Protein AF-A0A9E3EYK2-F1 (afdb_monomer)

Sequence (111 aa):
MSDERKRVLLLMSPATYRAGAFLQAAQRLNLEVVVGIDLPETLADYWHVPLGVDFADSATSVRTIVEYAQQHPLTAILSVDDAASELAALASVALGIASNSPQAAEAARDK

pLDDT: mean 74.52, std 15.68, range [28.77, 89.94]

Secondary structure (DSSP, 8-state):
----PPEEEEEE-TT-SSHHHHHHHHHHTT-EEEEEEE--HHHHHHHT-SEEE-SS-HHHHHHHHHHHHHHS--SEEEESSGGGHHHHHHHHHHHT--PPPHHHHHHTT--

Mean predicted aligned error: 8.25 Å

Structure (mmCIF, N/CA/C/O backbone):
data_AF-A0A9E3EYK2-F1
#
_entry.id   AF-A0A9E3EYK2-F1
#
loop_
_atom_site.group_PDB
_atom_site.id
_atom_site.type_symbol
_atom_site.label_atom_id
_atom_site.label_alt_id
_atom_site.label_comp_id
_atom_site.label_asym_id
_atom_site.label_entity_id
_atom_site.label_seq_id
_atom_site.pdbx_PDB_ins_code
_atom_site.Cartn_x
_atom_site.Cartn_y
_atom_site.Cartn_z
_atom_site.occupancy
_atom_site.B_iso_or_equiv
_atom_site.auth_seq_id
_atom_site.auth_comp_id
_atom_site.auth_asym_id
_atom_site.auth_atom_id
_atom_site.pdbx_PDB_model_num
ATOM 1 N N . MET A 1 1 ? -25.875 4.235 12.435 1.00 39.56 1 MET A N 1
ATOM 2 C CA . MET A 1 1 ? -24.552 4.816 12.137 1.00 39.56 1 MET A CA 1
ATOM 3 C C . MET A 1 1 ? -23.735 3.672 11.592 1.00 39.56 1 MET A C 1
ATOM 5 O O . MET A 1 1 ? -23.484 2.745 12.348 1.00 39.56 1 MET A O 1
ATOM 9 N N . SER A 1 2 ? -23.509 3.632 10.281 1.00 46.28 2 SER A N 1
ATOM 10 C CA . SER A 1 2 ? -22.788 2.523 9.657 1.00 46.28 2 SER A CA 1
ATOM 11 C C . SER A 1 2 ? -21.392 2.465 10.269 1.00 46.28 2 SER A C 1
ATOM 13 O O . SER A 1 2 ? -20.658 3.446 10.201 1.00 46.28 2 SER A O 1
ATOM 15 N N . ASP A 1 3 ? -21.077 1.355 10.930 1.00 52.78 3 ASP A N 1
ATOM 16 C CA . ASP A 1 3 ? -19.733 1.037 11.407 1.00 52.78 3 ASP A CA 1
ATOM 17 C C . ASP A 1 3 ? -18.889 0.708 10.170 1.00 52.78 3 ASP A C 1
ATOM 19 O O . ASP A 1 3 ? -18.707 -0.449 9.790 1.00 52.78 3 ASP A O 1
ATOM 23 N N . GLU A 1 4 ? -18.527 1.747 9.417 1.00 66.06 4 GLU A N 1
ATOM 24 C CA . GLU A 1 4 ? -17.722 1.605 8.214 1.00 66.06 4 GLU A CA 1
ATOM 25 C C . GLU A 1 4 ? -16.309 1.248 8.671 1.00 66.06 4 GLU A C 1
ATOM 27 O O . GLU A 1 4 ? -15.547 2.096 9.144 1.00 66.06 4 GLU A O 1
ATOM 32 N N . ARG A 1 5 ? -15.998 -0.054 8.629 1.00 73.62 5 ARG A N 1
ATOM 33 C CA . ARG A 1 5 ? -14.683 -0.569 9.008 1.00 73.62 5 ARG A CA 1
ATOM 34 C C . ARG A 1 5 ? -13.620 0.188 8.226 1.00 73.62 5 ARG A C 1
ATOM 36 O O . ARG A 1 5 ? -13.576 0.138 6.999 1.00 73.62 5 ARG A O 1
ATOM 43 N N . LYS A 1 6 ? -12.759 0.893 8.958 1.00 83.88 6 LYS A N 1
ATOM 44 C CA . LYS A 1 6 ? -11.643 1.637 8.377 1.00 83.88 6 LYS A CA 1
ATOM 45 C C . LYS A 1 6 ? -10.731 0.661 7.642 1.00 83.88 6 LYS A C 1
ATOM 47 O O . LYS A 1 6 ? -10.328 -0.358 8.209 1.00 83.88 6 LYS A O 1
ATOM 52 N N . ARG A 1 7 ? -10.416 0.986 6.390 1.00 89.25 7 ARG A N 1
ATOM 53 C CA . ARG A 1 7 ? -9.599 0.150 5.512 1.00 89.25 7 ARG A CA 1
ATOM 54 C C . ARG A 1 7 ? -8.159 0.641 5.492 1.00 89.25 7 ARG A C 1
ATOM 56 O O . ARG A 1 7 ? -7.909 1.836 5.326 1.00 89.25 7 ARG A O 1
ATOM 63 N N . VAL A 1 8 ? -7.220 -0.281 5.647 1.00 87.62 8 VAL A N 1
ATOM 64 C CA . VAL A 1 8 ? -5.782 -0.012 5.621 1.00 87.62 8 VAL A CA 1
ATOM 65 C C . VAL A 1 8 ? -5.133 -0.866 4.544 1.00 87.62 8 VAL A C 1
ATOM 67 O O . VAL A 1 8 ? -5.355 -2.075 4.492 1.00 87.62 8 VAL A O 1
ATOM 70 N N . LEU A 1 9 ? -4.318 -0.237 3.701 1.00 88.94 9 LEU A N 1
ATOM 71 C CA . LEU A 1 9 ? -3.477 -0.931 2.732 1.00 88.94 9 LEU A CA 1
ATOM 72 C C . LEU A 1 9 ? -2.114 -1.224 3.360 1.00 88.94 9 LEU A C 1
ATOM 74 O O . LEU A 1 9 ? -1.427 -0.310 3.816 1.00 88.94 9 LEU A O 1
ATOM 78 N N . LEU A 1 10 ? -1.721 -2.493 3.370 1.00 87.88 10 LEU A N 1
ATOM 79 C CA . LEU A 1 10 ? -0.387 -2.936 3.755 1.00 87.88 10 LEU A CA 1
ATOM 80 C C . LEU A 1 10 ? 0.407 -3.278 2.497 1.00 87.88 10 LEU A C 1
ATOM 82 O O . LEU A 1 10 ? 0.042 -4.208 1.781 1.00 87.88 10 LEU A O 1
ATOM 86 N N . LEU A 1 11 ? 1.491 -2.548 2.257 1.00 87.25 11 LEU A N 1
ATOM 87 C CA . LEU A 1 11 ? 2.432 -2.806 1.175 1.00 87.25 11 LEU A CA 1
ATOM 88 C C . LEU A 1 11 ? 3.589 -3.662 1.690 1.00 87.25 11 LEU A C 1
ATOM 90 O O . LEU A 1 11 ? 4.261 -3.289 2.657 1.00 87.25 11 LEU A O 1
ATOM 94 N N . MET A 1 12 ? 3.816 -4.811 1.061 1.00 84.81 12 MET A N 1
ATOM 95 C CA . MET A 1 12 ? 4.830 -5.769 1.498 1.00 84.81 12 MET A CA 1
ATOM 96 C C . MET A 1 12 ? 5.423 -6.583 0.352 1.00 84.81 12 MET A C 1
ATOM 98 O O . MET A 1 12 ? 4.788 -6.796 -0.677 1.00 84.81 12 MET A O 1
ATOM 102 N N . SER A 1 13 ? 6.630 -7.095 0.561 1.00 80.44 13 SER A N 1
ATOM 103 C CA . SER A 1 13 ? 7.204 -8.128 -0.295 1.00 80.44 13 SER A CA 1
ATOM 104 C C . SER A 1 13 ? 6.523 -9.486 -0.039 1.00 80.44 13 SER A C 1
ATOM 106 O O . SER A 1 13 ? 6.074 -9.753 1.084 1.00 80.44 13 SER A O 1
ATOM 108 N N . PRO A 1 14 ? 6.489 -10.396 -1.032 1.00 71.25 14 PRO A N 1
ATOM 109 C CA . PRO A 1 14 ? 5.888 -11.728 -0.886 1.00 71.25 14 PRO A CA 1
ATOM 110 C C . PRO A 1 14 ? 6.454 -12.564 0.273 1.00 71.25 14 PRO A C 1
ATOM 112 O O . PRO A 1 14 ? 5.784 -13.458 0.784 1.00 71.25 14 PRO A O 1
ATOM 115 N N . ALA A 1 15 ? 7.702 -12.302 0.671 1.00 68.75 15 ALA A N 1
ATOM 116 C CA . ALA A 1 15 ? 8.451 -13.114 1.625 1.00 68.75 15 ALA A CA 1
ATOM 117 C C . ALA A 1 15 ? 8.493 -12.527 3.048 1.00 68.75 15 ALA A C 1
ATOM 119 O O . ALA A 1 15 ? 9.246 -13.026 3.890 1.00 68.75 15 ALA A O 1
ATOM 120 N N . THR A 1 16 ? 7.730 -11.469 3.348 1.00 70.06 16 THR A N 1
ATOM 121 C CA . THR A 1 16 ? 7.844 -10.823 4.659 1.00 70.06 16 THR A CA 1
ATOM 122 C C . THR A 1 16 ? 7.315 -11.710 5.791 1.00 70.06 16 THR A C 1
ATOM 124 O O . THR A 1 16 ? 6.173 -12.171 5.800 1.00 70.06 16 THR A O 1
ATOM 127 N N . TYR A 1 17 ? 8.133 -11.908 6.825 1.00 73.38 17 TYR A N 1
ATOM 128 C CA . TYR A 1 17 ? 7.716 -12.592 8.055 1.00 73.38 17 TYR A CA 1
ATOM 129 C C . TYR A 1 17 ? 6.882 -11.682 8.972 1.00 73.38 17 TYR A C 1
ATOM 131 O O . TYR A 1 17 ? 6.301 -12.142 9.957 1.00 73.38 17 TYR A O 1
ATOM 139 N N . ARG A 1 18 ? 6.833 -10.374 8.678 1.00 72.50 18 ARG A N 1
ATOM 140 C CA . ARG A 1 18 ? 6.167 -9.367 9.515 1.00 72.50 18 ARG A CA 1
ATOM 141 C C . ARG A 1 18 ? 4.664 -9.279 9.250 1.00 72.50 18 ARG A C 1
ATOM 143 O O . ARG A 1 18 ? 3.938 -8.827 10.133 1.00 72.50 18 ARG A O 1
ATOM 150 N N . ALA A 1 19 ? 4.180 -9.774 8.106 1.00 73.50 19 ALA A N 1
ATOM 151 C CA . ALA A 1 19 ? 2.769 -9.706 7.706 1.00 73.50 19 ALA A CA 1
ATOM 152 C C . ALA A 1 19 ? 1.809 -10.181 8.809 1.00 73.50 19 ALA A C 1
ATOM 154 O O . ALA A 1 19 ? 0.833 -9.504 9.131 1.00 73.50 19 ALA A O 1
ATOM 155 N N . GLY A 1 20 ? 2.122 -11.311 9.453 1.00 72.44 20 GLY A N 1
ATOM 156 C CA . GLY A 1 20 ? 1.274 -11.895 10.492 1.00 72.44 20 GLY A CA 1
ATOM 157 C C . GLY A 1 20 ? 1.088 -11.010 11.730 1.00 72.44 20 GLY A C 1
ATOM 158 O O . GLY A 1 20 ? 0.031 -11.062 12.360 1.00 72.44 20 GLY A O 1
ATOM 159 N N . ALA A 1 21 ? 2.073 -10.179 12.084 1.00 74.69 21 ALA A N 1
ATOM 160 C CA . ALA A 1 21 ? 1.957 -9.254 13.212 1.00 74.69 21 ALA A CA 1
ATOM 161 C C . ALA A 1 21 ? 1.020 -8.080 12.880 1.00 74.69 21 ALA A C 1
ATOM 163 O O . ALA A 1 21 ? 0.157 -7.731 13.687 1.00 74.69 21 ALA A O 1
ATOM 164 N N . PHE A 1 22 ? 1.132 -7.526 11.669 1.00 74.62 22 PHE A N 1
ATOM 165 C CA . PHE A 1 22 ? 0.276 -6.432 11.205 1.00 74.62 22 PHE A CA 1
ATOM 166 C C . PHE A 1 22 ? -1.177 -6.874 11.010 1.00 74.62 22 PHE A C 1
ATOM 168 O O . PHE A 1 22 ? -2.090 -6.171 11.440 1.00 74.62 22 PHE A O 1
ATOM 175 N N . LEU A 1 23 ? -1.404 -8.064 10.442 1.00 78.38 23 LEU A N 1
ATOM 176 C CA . LEU A 1 23 ? -2.750 -8.625 10.287 1.00 78.38 23 LEU A CA 1
ATOM 177 C C . LEU A 1 23 ? -3.434 -8.850 11.643 1.00 78.38 23 LEU A C 1
ATOM 179 O O . LEU A 1 23 ? -4.597 -8.491 11.815 1.00 78.38 23 LEU A O 1
ATOM 183 N N . GLN A 1 24 ? -2.704 -9.375 12.633 1.00 75.94 24 GLN A N 1
ATOM 184 C CA . GLN A 1 24 ? -3.229 -9.529 13.993 1.00 75.94 24 GLN A CA 1
ATOM 185 C C . GLN A 1 24 ? -3.547 -8.182 14.651 1.00 75.94 24 GLN A C 1
ATOM 187 O O . GLN A 1 24 ? -4.571 -8.057 15.322 1.00 75.94 24 GLN A O 1
ATOM 192 N N . ALA A 1 25 ? -2.697 -7.168 14.471 1.00 76.00 25 ALA A N 1
ATOM 193 C CA . ALA A 1 25 ? -2.955 -5.829 14.996 1.00 76.00 25 ALA A CA 1
ATOM 194 C C . ALA A 1 25 ? -4.213 -5.212 14.365 1.00 76.00 25 ALA A C 1
ATOM 196 O O . ALA A 1 25 ? -5.078 -4.712 15.083 1.00 76.00 25 ALA A O 1
ATOM 197 N N . ALA A 1 26 ? -4.363 -5.316 13.044 1.00 79.69 26 ALA A N 1
ATOM 198 C CA . ALA A 1 26 ? -5.538 -4.829 12.334 1.00 79.69 26 ALA A CA 1
ATOM 199 C C . ALA A 1 26 ? -6.824 -5.544 12.774 1.00 79.69 26 ALA A C 1
ATOM 201 O O . ALA A 1 26 ? -7.838 -4.888 13.011 1.00 79.69 26 ALA A O 1
ATOM 202 N N . GLN A 1 27 ? -6.766 -6.863 12.983 1.00 79.19 27 GLN A N 1
ATOM 203 C CA . GLN A 1 27 ? -7.890 -7.635 13.512 1.00 79.19 27 GLN A CA 1
ATOM 204 C C . GLN A 1 27 ? -8.304 -7.158 14.911 1.00 79.19 27 GLN A C 1
ATOM 206 O O . GLN A 1 27 ? -9.492 -6.976 15.169 1.00 79.19 27 GLN A O 1
ATOM 211 N N . ARG A 1 28 ? -7.339 -6.902 15.807 1.00 78.31 28 ARG A N 1
ATOM 212 C CA . ARG A 1 28 ? -7.607 -6.359 17.155 1.00 78.31 28 ARG A CA 1
ATOM 213 C C . ARG A 1 28 ? -8.239 -4.967 17.117 1.00 78.31 28 ARG A C 1
ATOM 215 O O . ARG A 1 28 ? -8.998 -4.626 18.017 1.00 78.31 28 ARG A O 1
ATOM 222 N N . LEU A 1 29 ? -7.927 -4.182 16.088 1.00 78.31 29 LEU A N 1
ATOM 223 C CA . LEU A 1 29 ? -8.454 -2.834 15.869 1.00 78.31 29 LEU A CA 1
ATOM 224 C C . LEU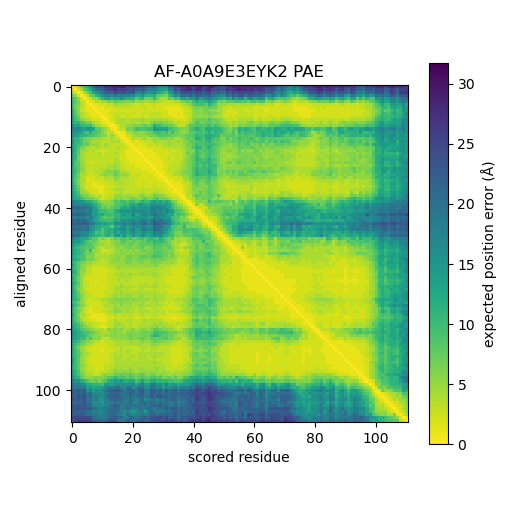 A 1 29 ? -9.738 -2.811 15.017 1.00 78.31 29 LEU A C 1
ATOM 226 O O . LEU A 1 29 ? -10.231 -1.729 14.707 1.00 78.31 29 LEU A O 1
ATOM 230 N N . ASN A 1 30 ? -10.280 -3.980 14.649 1.00 82.56 30 ASN A N 1
ATOM 231 C CA . ASN A 1 30 ? -11.447 -4.135 13.771 1.00 82.56 30 ASN A CA 1
ATOM 232 C C . ASN A 1 30 ? -11.304 -3.399 12.420 1.00 82.56 30 ASN A C 1
ATOM 234 O O . ASN A 1 30 ? -12.264 -2.839 11.888 1.00 82.56 30 ASN A O 1
ATOM 238 N N . LEU A 1 31 ? -10.086 -3.384 11.873 1.00 82.88 31 LEU A N 1
ATOM 239 C CA . LEU A 1 31 ? -9.762 -2.766 10.589 1.00 82.88 31 LEU A CA 1
ATOM 240 C C . LEU A 1 31 ? -9.913 -3.774 9.449 1.00 82.88 31 LEU A C 1
ATOM 242 O O . LEU A 1 31 ? -9.639 -4.966 9.607 1.00 82.88 31 LEU A O 1
ATOM 246 N N . GLU A 1 32 ? -10.305 -3.284 8.278 1.00 86.50 32 GLU A N 1
ATOM 247 C CA . GLU A 1 32 ? -10.243 -4.059 7.043 1.00 86.50 32 GLU A CA 1
ATOM 248 C C . GLU A 1 32 ? -8.849 -3.916 6.424 1.00 86.50 32 GLU A C 1
ATOM 250 O O . GLU A 1 32 ? -8.359 -2.801 6.250 1.00 86.50 32 GLU A O 1
ATOM 255 N N . VAL A 1 33 ? -8.198 -5.034 6.100 1.00 84.50 33 VAL A N 1
ATOM 256 C CA . VAL A 1 33 ? -6.846 -5.022 5.529 1.00 84.50 33 VAL A CA 1
ATOM 257 C C . VAL A 1 33 ? -6.890 -5.376 4.055 1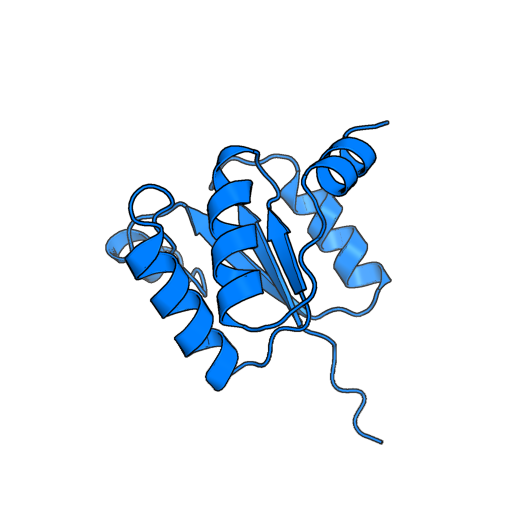.00 84.50 33 VAL A C 1
ATOM 259 O O . VAL A 1 33 ? -7.378 -6.441 3.685 1.00 84.50 33 VAL A O 1
ATOM 262 N N . VAL A 1 34 ? -6.303 -4.507 3.239 1.00 87.69 34 VAL A N 1
ATOM 263 C CA . VAL A 1 34 ? -5.939 -4.800 1.853 1.00 87.69 34 VAL A CA 1
ATOM 264 C C . VAL A 1 34 ? -4.447 -5.055 1.814 1.00 87.69 34 VAL A C 1
ATOM 266 O O . VAL A 1 34 ? -3.671 -4.312 2.413 1.00 87.69 34 VAL A O 1
ATOM 269 N N . VAL A 1 35 ? -4.039 -6.108 1.121 1.00 85.50 35 VAL A N 1
ATOM 270 C CA . VAL A 1 35 ? -2.627 -6.444 0.956 1.00 85.50 35 VAL A CA 1
ATOM 271 C C . VAL A 1 35 ? -2.208 -6.065 -0.460 1.00 85.50 35 VAL A C 1
ATOM 273 O O . VAL A 1 35 ? -2.777 -6.579 -1.421 1.00 85.50 35 VAL A O 1
ATOM 276 N N . GLY A 1 36 ? -1.230 -5.165 -0.562 1.00 85.56 36 GLY A N 1
ATOM 277 C CA . GLY A 1 36 ? -0.510 -4.863 -1.791 1.00 85.56 36 GLY A CA 1
ATOM 278 C C . GLY A 1 36 ? 0.829 -5.584 -1.785 1.00 85.56 36 GLY A C 1
ATOM 279 O O . GLY A 1 36 ? 1.651 -5.332 -0.900 1.00 85.56 36 GLY A O 1
ATOM 280 N N . ILE A 1 37 ? 1.034 -6.500 -2.728 1.00 82.50 37 ILE A N 1
ATOM 281 C CA . ILE A 1 37 ? 2.265 -7.295 -2.793 1.00 82.50 37 ILE A CA 1
ATOM 282 C C . ILE A 1 37 ? 3.133 -6.817 -3.953 1.00 82.50 37 ILE A C 1
ATOM 284 O O . ILE A 1 37 ? 2.610 -6.589 -5.043 1.00 82.50 37 ILE A O 1
ATOM 288 N N . ASP A 1 38 ? 4.442 -6.726 -3.695 1.00 79.25 38 ASP A N 1
ATOM 289 C CA . ASP A 1 38 ? 5.488 -6.527 -4.705 1.00 79.25 38 ASP A CA 1
ATOM 290 C C . ASP A 1 38 ? 5.573 -7.729 -5.656 1.00 79.25 38 ASP A C 1
ATOM 292 O O . ASP A 1 38 ? 6.339 -8.678 -5.457 1.00 79.25 38 ASP A O 1
ATOM 296 N N . LEU A 1 39 ? 4.676 -7.741 -6.635 1.00 71.81 39 LEU A N 1
ATOM 297 C CA . LEU A 1 39 ? 4.525 -8.774 -7.647 1.00 71.81 39 LEU A CA 1
ATOM 298 C C . LEU A 1 39 ? 4.185 -8.083 -8.967 1.00 71.81 39 LEU A C 1
ATOM 300 O O . LEU A 1 39 ? 3.306 -7.216 -8.985 1.00 71.81 39 LEU A O 1
ATOM 304 N N . PRO A 1 40 ? 4.787 -8.514 -10.089 1.00 64.69 40 PRO A N 1
ATOM 305 C CA . PRO A 1 40 ? 4.315 -8.112 -11.404 1.00 64.69 40 PRO A CA 1
ATOM 306 C C . PRO A 1 40 ? 2.819 -8.416 -11.538 1.00 64.69 40 PRO A C 1
ATOM 308 O O . PRO A 1 40 ? 2.370 -9.488 -11.125 1.00 64.69 40 PRO A O 1
ATOM 311 N N . GLU A 1 41 ? 2.062 -7.512 -12.159 1.00 59.66 41 GLU A N 1
ATOM 312 C CA . GLU A 1 41 ? 0.599 -7.598 -12.323 1.00 59.66 41 GLU A CA 1
ATOM 313 C C . GLU A 1 41 ? 0.142 -8.977 -12.842 1.00 59.66 41 GLU A C 1
ATOM 315 O O . GLU A 1 41 ? -0.747 -9.608 -12.276 1.00 59.66 41 GLU A O 1
ATOM 320 N N . THR A 1 42 ? 0.870 -9.520 -13.824 1.00 58.44 42 THR A N 1
ATOM 321 C CA . THR A 1 42 ? 0.638 -10.860 -14.404 1.00 58.44 42 THR A CA 1
ATOM 322 C C . THR A 1 42 ? 0.663 -12.017 -13.398 1.00 58.44 42 THR A C 1
ATOM 324 O O . THR A 1 42 ? 0.051 -13.058 -13.640 1.00 58.44 42 THR A O 1
ATOM 327 N N . LEU A 1 43 ? 1.372 -11.865 -12.277 1.00 59.09 43 LEU A N 1
ATOM 328 C CA . LEU A 1 43 ? 1.489 -12.880 -11.233 1.00 59.09 43 LEU A CA 1
ATOM 329 C C . LEU A 1 43 ? 0.472 -12.654 -10.101 1.00 59.09 43 LEU A C 1
ATOM 331 O O . LEU A 1 43 ? 0.054 -13.623 -9.465 1.00 59.09 43 LEU A O 1
ATOM 335 N N . ALA A 1 44 ? 0.026 -11.411 -9.890 1.00 60.34 44 ALA A N 1
ATOM 336 C CA . ALA A 1 44 ? -1.006 -11.071 -8.911 1.00 60.34 44 ALA A CA 1
ATOM 337 C C . ALA A 1 44 ? -2.367 -11.696 -9.265 1.00 60.34 44 ALA A C 1
ATOM 339 O O . ALA A 1 44 ? -3.009 -12.292 -8.393 1.00 60.34 44 ALA A O 1
ATOM 340 N N . ASP A 1 45 ? -2.736 -11.671 -10.551 1.00 57.91 45 ASP A N 1
ATOM 341 C CA . ASP A 1 45 ? -3.945 -12.324 -11.075 1.00 57.91 45 ASP A CA 1
ATOM 342 C C . ASP A 1 45 ? -3.946 -13.837 -10.808 1.00 57.91 45 ASP A C 1
ATOM 344 O O . ASP A 1 45 ? -4.964 -14.422 -10.437 1.00 57.91 45 ASP A O 1
ATOM 348 N N . TYR A 1 46 ? -2.784 -14.486 -10.933 1.00 52.16 46 TYR A N 1
ATOM 349 C CA . TYR A 1 46 ? -2.646 -15.926 -10.703 1.00 52.16 46 TYR A CA 1
ATOM 350 C C . TYR A 1 46 ? -2.773 -16.301 -9.214 1.00 52.16 46 TYR A C 1
ATOM 352 O O . TYR A 1 46 ? -3.259 -17.382 -8.878 1.00 52.16 46 TYR A O 1
ATOM 360 N N . TRP A 1 47 ? -2.372 -15.405 -8.307 1.00 54.34 47 TRP A N 1
ATOM 361 C CA . TRP A 1 47 ? -2.360 -15.638 -6.856 1.00 54.34 47 TRP A CA 1
ATOM 362 C C . TRP A 1 47 ? -3.604 -15.095 -6.133 1.00 54.34 47 TRP A C 1
ATOM 364 O O . TRP A 1 47 ? -3.681 -15.207 -4.910 1.00 54.34 47 TRP A O 1
ATOM 374 N N . HIS A 1 48 ? -4.587 -14.549 -6.865 1.00 56.50 48 HIS A N 1
ATOM 375 C CA . HIS A 1 48 ? -5.773 -13.882 -6.301 1.00 56.50 48 HIS A CA 1
ATOM 376 C C . HIS A 1 48 ? -5.408 -12.800 -5.271 1.00 56.50 48 HIS A C 1
ATOM 378 O O . HIS A 1 48 ? -6.086 -12.623 -4.253 1.00 56.50 48 HIS A O 1
ATOM 384 N N . VAL A 1 49 ? -4.311 -12.082 -5.513 1.00 63.81 49 VAL A N 1
ATOM 385 C CA . VAL A 1 49 ? -3.903 -10.978 -4.645 1.00 63.81 49 VAL A CA 1
ATOM 386 C C . VAL A 1 49 ? -4.712 -9.747 -5.054 1.00 63.81 49 VAL A C 1
ATOM 388 O O . VAL A 1 49 ? -4.702 -9.401 -6.231 1.00 63.81 49 VAL A O 1
ATOM 391 N N . PRO A 1 50 ? -5.416 -9.067 -4.132 1.00 61.94 50 PRO A N 1
ATOM 392 C CA . PRO A 1 50 ? -6.327 -7.982 -4.501 1.00 61.94 50 PRO A CA 1
ATOM 393 C C . PRO A 1 50 ? -5.623 -6.741 -5.069 1.00 61.94 50 PRO A C 1
ATOM 395 O O . PRO A 1 50 ? -6.287 -5.908 -5.678 1.00 61.94 50 PRO A O 1
ATOM 398 N N . LEU A 1 51 ? -4.308 -6.599 -4.866 1.00 73.06 51 LEU A N 1
ATOM 399 C CA . LEU A 1 51 ? -3.529 -5.491 -5.410 1.00 73.06 51 LEU A CA 1
ATOM 400 C C . LEU A 1 51 ? -2.080 -5.935 -5.689 1.00 73.06 51 LEU A C 1
ATOM 402 O O . LEU A 1 51 ? -1.266 -6.058 -4.772 1.00 73.06 51 LEU A O 1
ATOM 406 N N . GLY A 1 52 ? -1.755 -6.195 -6.955 1.00 77.31 52 GLY A N 1
ATOM 407 C CA . GLY A 1 52 ? -0.367 -6.302 -7.407 1.00 77.31 52 GLY A CA 1
ATOM 408 C C . GLY A 1 52 ? 0.207 -4.908 -7.626 1.00 7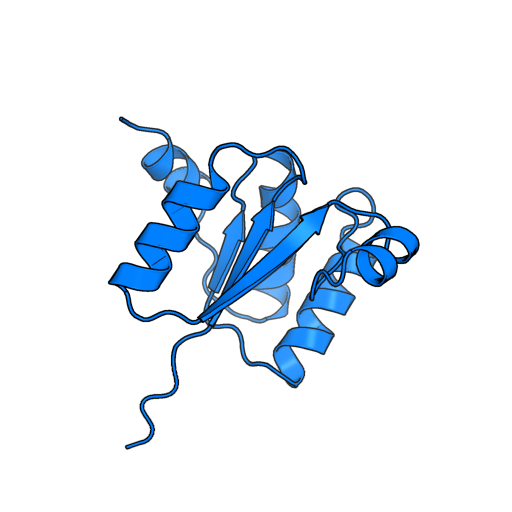7.31 52 GLY A C 1
ATOM 409 O O . GLY A 1 52 ? -0.406 -4.096 -8.316 1.00 77.31 52 GLY A O 1
ATOM 410 N N . VAL A 1 53 ? 1.351 -4.613 -7.020 1.00 79.75 53 VAL A N 1
ATOM 411 C CA . VAL A 1 53 ? 2.062 -3.343 -7.204 1.00 79.75 53 VAL A CA 1
ATOM 412 C C . VAL A 1 53 ? 3.520 -3.649 -7.501 1.00 79.75 53 VAL A C 1
ATOM 414 O O . VAL A 1 53 ? 4.104 -4.516 -6.867 1.00 79.75 53 VAL A O 1
ATOM 417 N N . ASP A 1 54 ? 4.101 -2.949 -8.466 1.00 80.94 54 ASP A N 1
ATOM 418 C CA . ASP A 1 54 ? 5.525 -3.036 -8.778 1.00 80.94 54 ASP A CA 1
ATOM 419 C C . ASP A 1 54 ? 6.243 -1.904 -8.040 1.00 80.94 54 ASP A C 1
ATOM 421 O O . ASP A 1 54 ? 6.000 -0.721 -8.307 1.00 80.94 54 ASP A O 1
ATOM 425 N N . PHE A 1 55 ? 7.097 -2.244 -7.074 1.00 79.50 55 PHE A N 1
ATOM 426 C CA . PHE A 1 55 ? 7.831 -1.228 -6.316 1.00 79.50 55 PHE A CA 1
ATOM 427 C C . PHE A 1 55 ? 8.900 -0.521 -7.162 1.00 79.50 55 PHE A C 1
ATOM 429 O O . PHE A 1 55 ? 9.311 0.583 -6.802 1.00 79.50 55 PHE A O 1
ATOM 436 N N . ALA A 1 56 ? 9.335 -1.111 -8.281 1.00 81.00 56 ALA A N 1
ATOM 437 C CA . ALA A 1 56 ? 10.262 -0.481 -9.217 1.00 81.00 56 ALA A CA 1
ATOM 438 C C . ALA A 1 56 ? 9.567 0.531 -10.146 1.00 81.00 56 ALA A C 1
ATOM 440 O O . ALA A 1 56 ? 10.208 1.487 -10.586 1.00 81.00 56 ALA A O 1
ATOM 441 N N . ASP A 1 57 ? 8.267 0.361 -10.414 1.00 84.38 57 ASP A N 1
ATOM 442 C CA . ASP A 1 57 ? 7.428 1.346 -11.109 1.00 84.38 57 ASP A CA 1
ATOM 443 C C . ASP A 1 57 ? 6.439 2.011 -10.142 1.00 84.38 57 ASP A C 1
ATOM 445 O O . ASP A 1 57 ? 5.220 1.800 -10.165 1.00 84.38 57 ASP A O 1
ATOM 449 N N . SER A 1 58 ? 6.979 2.877 -9.283 1.00 82.94 58 SER A N 1
ATOM 450 C CA . SER A 1 58 ? 6.210 3.613 -8.280 1.00 82.94 58 SER A CA 1
ATOM 451 C C . SER A 1 58 ? 5.098 4.460 -8.905 1.00 82.94 58 SER A C 1
ATOM 453 O O . SER A 1 58 ? 4.050 4.640 -8.293 1.00 82.94 58 SER A O 1
ATOM 455 N N . ALA A 1 59 ? 5.292 4.982 -10.120 1.00 85.31 59 ALA A N 1
ATOM 456 C CA . ALA A 1 59 ? 4.315 5.849 -10.774 1.00 85.31 59 ALA A CA 1
ATOM 457 C C . ALA A 1 59 ? 3.057 5.074 -11.188 1.00 85.31 59 ALA A C 1
ATOM 459 O O . ALA A 1 59 ? 1.937 5.508 -10.890 1.00 85.31 59 ALA A O 1
ATOM 460 N N . THR A 1 60 ? 3.231 3.918 -11.833 1.00 87.12 60 THR A N 1
ATOM 461 C CA . THR A 1 60 ? 2.113 3.033 -12.180 1.00 87.12 60 THR A CA 1
ATOM 462 C C . THR A 1 60 ? 1.450 2.487 -10.921 1.00 87.12 60 THR A C 1
ATOM 464 O O . THR A 1 60 ? 0.228 2.555 -10.801 1.00 87.12 60 THR A O 1
ATOM 467 N N . SER A 1 61 ? 2.238 2.053 -9.937 1.00 88.12 61 SER A N 1
ATOM 468 C CA . SER A 1 61 ? 1.718 1.516 -8.676 1.00 88.12 61 SER A CA 1
ATOM 469 C C . SER A 1 61 ? 0.902 2.532 -7.874 1.00 88.12 61 SER A C 1
ATOM 471 O O . SER A 1 61 ? -0.162 2.193 -7.356 1.00 88.12 61 SER A O 1
ATOM 473 N N . VAL A 1 62 ? 1.331 3.799 -7.807 1.00 89.56 62 VAL A N 1
ATOM 474 C CA . VAL A 1 62 ? 0.536 4.873 -7.186 1.00 89.56 62 VAL A CA 1
ATOM 475 C C . VAL A 1 62 ? -0.796 5.046 -7.908 1.00 89.56 62 VAL A C 1
ATOM 477 O O . VAL A 1 62 ? -1.824 5.165 -7.243 1.00 89.56 62 VAL A O 1
ATOM 480 N N . ARG A 1 63 ? -0.808 5.032 -9.247 1.00 89.25 63 ARG A N 1
ATOM 481 C CA . ARG A 1 63 ? -2.053 5.136 -10.021 1.00 89.25 63 ARG A CA 1
ATOM 482 C C . ARG A 1 63 ? -3.006 3.988 -9.685 1.00 89.25 63 ARG A C 1
ATOM 484 O O . ARG A 1 63 ? -4.158 4.259 -9.360 1.00 89.25 63 ARG A O 1
ATOM 491 N N . THR A 1 64 ? -2.515 2.751 -9.664 1.00 88.31 64 THR A N 1
ATOM 492 C CA . THR A 1 64 ? -3.299 1.564 -9.290 1.00 88.31 64 THR A CA 1
ATOM 493 C C . THR A 1 64 ? -3.880 1.687 -7.878 1.00 88.31 64 THR A C 1
ATOM 495 O O . THR A 1 64 ? -5.061 1.417 -7.662 1.00 88.31 64 THR A O 1
ATOM 498 N N . ILE A 1 65 ? -3.085 2.156 -6.908 1.00 89.44 65 ILE A N 1
ATOM 499 C CA . ILE A 1 65 ? -3.552 2.384 -5.531 1.00 89.44 65 ILE A CA 1
ATOM 500 C C . ILE A 1 65 ? -4.639 3.467 -5.490 1.00 89.44 65 ILE A C 1
ATOM 502 O O . ILE A 1 65 ? -5.630 3.317 -4.773 1.00 89.44 65 ILE A O 1
ATOM 506 N N . VAL A 1 66 ? -4.477 4.551 -6.252 1.00 89.94 66 VAL A N 1
ATOM 507 C CA . VAL A 1 66 ? -5.459 5.641 -6.313 1.00 89.94 66 VAL A CA 1
ATOM 508 C C . VAL A 1 66 ? -6.770 5.175 -6.943 1.00 89.94 66 VAL A C 1
ATOM 510 O O . VAL A 1 66 ? -7.835 5.448 -6.392 1.00 89.94 66 VAL A O 1
ATOM 513 N N . GLU A 1 67 ? -6.709 4.445 -8.055 1.00 89.75 67 GLU A N 1
ATOM 514 C CA . GLU A 1 67 ? -7.881 3.865 -8.724 1.00 89.75 67 GLU A CA 1
ATOM 515 C C . GLU A 1 67 ? -8.624 2.887 -7.804 1.00 89.75 67 GLU A C 1
ATOM 517 O O . GLU A 1 67 ? -9.848 2.957 -7.678 1.00 89.75 67 GLU A O 1
ATOM 522 N N . TYR A 1 68 ? -7.890 2.039 -7.078 1.00 88.19 68 TYR A N 1
ATOM 523 C CA . TYR A 1 68 ? -8.468 1.164 -6.061 1.00 88.19 68 TYR A CA 1
ATOM 524 C C . TYR A 1 68 ? -9.165 1.965 -4.951 1.00 88.19 68 TYR A C 1
ATOM 526 O O . TYR A 1 68 ? -10.308 1.675 -4.591 1.00 88.19 68 TYR A O 1
ATOM 534 N N . ALA A 1 69 ? -8.509 3.006 -4.431 1.00 88.81 69 ALA A N 1
ATOM 535 C CA . ALA A 1 69 ? -9.030 3.823 -3.338 1.00 88.81 69 ALA A CA 1
ATOM 536 C C . ALA A 1 69 ? -10.303 4.608 -3.709 1.00 88.81 69 ALA A C 1
ATOM 538 O O . ALA A 1 69 ? -11.091 4.933 -2.821 1.00 88.81 69 ALA A O 1
ATOM 539 N N . GLN A 1 70 ? -10.536 4.885 -4.997 1.00 88.25 70 GLN A N 1
ATOM 540 C CA . GLN A 1 70 ? -11.781 5.504 -5.474 1.00 88.25 70 GLN A CA 1
ATOM 541 C C . GLN A 1 70 ? -12.997 4.583 -5.303 1.00 88.25 70 GLN A C 1
ATOM 543 O O . GLN A 1 70 ? -14.087 5.065 -5.003 1.00 88.25 70 GLN A O 1
ATOM 548 N N . GLN A 1 71 ? -12.816 3.272 -5.477 1.00 87.31 7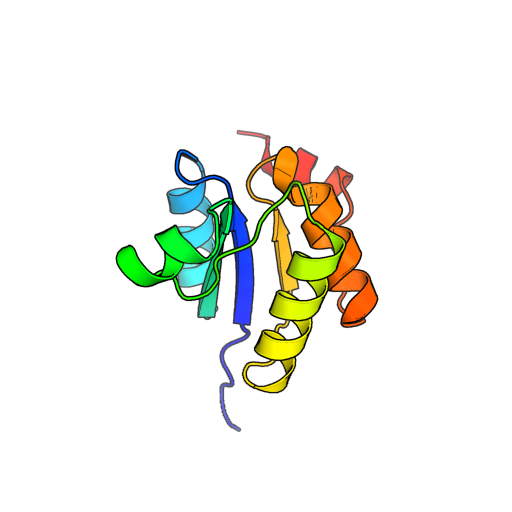1 GLN A N 1
ATOM 549 C CA . GLN A 1 71 ? -13.870 2.267 -5.277 1.00 87.31 71 GLN A CA 1
ATOM 550 C C . GLN A 1 71 ? -13.930 1.782 -3.821 1.00 87.31 71 GLN A C 1
ATOM 552 O O . GLN A 1 71 ? -14.986 1.407 -3.309 1.00 87.31 71 GLN A O 1
ATOM 557 N N . HIS A 1 72 ? -12.782 1.802 -3.144 1.00 87.06 72 HIS A N 1
ATOM 558 C CA . HIS A 1 72 ? -12.583 1.265 -1.806 1.00 87.06 72 HIS A CA 1
ATOM 559 C C . HIS A 1 72 ? -11.803 2.267 -0.943 1.00 87.06 72 HIS A C 1
ATOM 561 O O . HIS A 1 72 ? -10.593 2.102 -0.776 1.00 87.06 72 HIS A O 1
ATOM 567 N N . PRO A 1 73 ? -12.472 3.274 -0.344 1.00 87.44 73 PRO A N 1
ATOM 568 C CA . PRO A 1 73 ? -11.804 4.331 0.411 1.00 87.44 73 PRO A CA 1
ATOM 569 C C . PRO A 1 73 ? -10.808 3.782 1.434 1.00 87.44 73 PRO A C 1
ATOM 571 O O . PRO A 1 73 ? -11.154 2.941 2.269 1.00 87.44 73 PRO A O 1
ATOM 574 N N . LEU A 1 74 ? -9.564 4.252 1.343 1.00 88.44 74 LEU A N 1
ATOM 575 C CA . LEU A 1 74 ? -8.473 3.893 2.244 1.00 88.44 74 LEU A CA 1
ATOM 576 C C . LEU A 1 74 ? -8.323 4.965 3.321 1.00 88.44 74 LEU A C 1
ATOM 578 O O . LEU A 1 74 ? -8.343 6.159 3.037 1.00 88.44 74 LEU A O 1
ATOM 582 N N . THR A 1 75 ? -8.149 4.541 4.570 1.00 88.50 75 THR A N 1
ATOM 583 C CA . THR A 1 75 ? -7.882 5.443 5.701 1.00 88.50 75 THR A CA 1
ATOM 584 C C . THR A 1 75 ? -6.386 5.575 5.987 1.00 88.50 75 THR A C 1
ATOM 586 O O . THR A 1 75 ? -5.959 6.583 6.543 1.00 88.50 75 THR A O 1
ATOM 589 N N . ALA A 1 76 ? -5.588 4.567 5.625 1.00 87.06 76 ALA A N 1
ATOM 590 C CA . ALA A 1 76 ? -4.137 4.582 5.781 1.00 87.06 76 ALA A CA 1
ATOM 591 C C . ALA A 1 76 ? -3.453 3.642 4.777 1.00 87.06 76 ALA A C 1
ATOM 593 O O . ALA A 1 76 ? -4.035 2.636 4.358 1.00 87.06 76 ALA A O 1
ATOM 594 N N . ILE A 1 77 ? -2.195 3.949 4.454 1.00 88.25 77 ILE A N 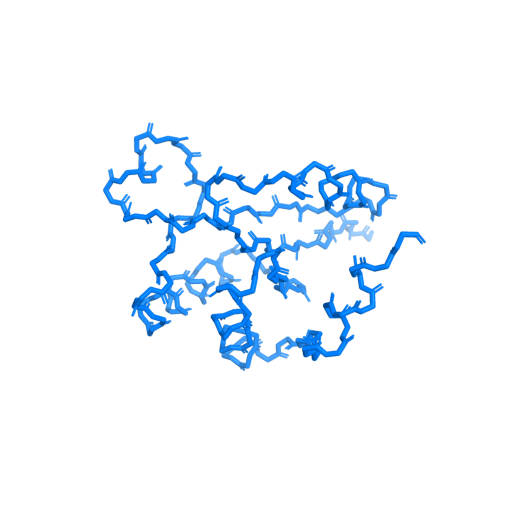1
ATOM 595 C CA . ILE A 1 77 ? -1.277 3.076 3.716 1.00 88.25 77 ILE A CA 1
ATOM 596 C C . ILE A 1 77 ? -0.025 2.894 4.577 1.00 88.25 77 ILE A C 1
ATOM 598 O O . ILE A 1 77 ? 0.524 3.869 5.091 1.00 88.25 77 ILE A O 1
ATOM 602 N N . LEU A 1 78 ? 0.414 1.650 4.756 1.00 84.75 78 LEU A N 1
ATOM 603 C CA . LEU A 1 78 ? 1.581 1.297 5.563 1.00 84.75 78 LEU A CA 1
ATOM 604 C C . LEU A 1 78 ? 2.548 0.439 4.751 1.00 84.75 78 LEU A C 1
ATOM 606 O O . LEU A 1 78 ? 2.131 -0.525 4.111 1.00 84.75 78 LEU A O 1
ATOM 610 N N . SER A 1 79 ? 3.840 0.748 4.834 1.00 85.69 79 SER A N 1
ATOM 611 C CA . SER A 1 79 ? 4.906 -0.150 4.398 1.00 85.69 79 SER A CA 1
ATOM 612 C C . SER A 1 79 ? 5.253 -1.134 5.514 1.00 85.69 79 SER A C 1
ATOM 614 O O . SER A 1 79 ? 5.463 -0.749 6.664 1.00 85.69 79 SER A O 1
ATOM 616 N N . VAL A 1 80 ? 5.302 -2.422 5.182 1.00 81.81 80 VAL A N 1
ATOM 617 C CA . VAL A 1 80 ? 5.771 -3.472 6.102 1.00 81.81 80 VAL A CA 1
ATOM 618 C C . VAL A 1 80 ? 7.274 -3.709 5.948 1.00 81.81 80 VAL A C 1
ATOM 620 O O . VAL A 1 80 ? 7.949 -4.014 6.933 1.00 81.81 80 VAL A O 1
ATOM 623 N N . ASP A 1 81 ? 7.794 -3.525 4.733 1.00 77.81 81 ASP A N 1
ATOM 624 C CA . ASP A 1 81 ? 9.209 -3.663 4.397 1.00 77.81 81 ASP A CA 1
ATOM 625 C C . ASP A 1 81 ? 9.780 -2.320 3.912 1.00 77.81 81 ASP A C 1
ATOM 627 O O . ASP A 1 81 ? 9.060 -1.497 3.342 1.00 77.81 81 ASP A O 1
ATOM 631 N N . ASP A 1 82 ? 11.090 -2.110 4.092 1.00 73.50 82 ASP A N 1
ATOM 632 C CA . ASP A 1 82 ? 11.761 -0.844 3.752 1.00 73.50 82 ASP A CA 1
ATOM 633 C C . ASP A 1 82 ? 11.573 -0.463 2.269 1.00 73.50 82 ASP A C 1
ATOM 635 O O . ASP A 1 82 ? 11.342 0.708 1.966 1.00 73.50 82 ASP A O 1
ATOM 639 N N . ALA A 1 83 ? 11.552 -1.456 1.370 1.00 72.94 83 ALA A N 1
ATOM 640 C CA . ALA A 1 83 ? 11.349 -1.278 -0.071 1.00 72.94 83 ALA A CA 1
ATOM 641 C C . ALA A 1 83 ? 9.988 -0.653 -0.439 1.00 72.94 83 ALA A C 1
ATOM 643 O O . ALA A 1 83 ? 9.869 -0.001 -1.470 1.00 72.94 83 ALA A O 1
ATOM 644 N N . ALA A 1 84 ? 8.971 -0.801 0.416 1.00 79.00 84 ALA A N 1
ATOM 645 C CA . ALA A 1 84 ? 7.629 -0.277 0.170 1.00 79.00 84 ALA A CA 1
ATOM 646 C C . ALA A 1 84 ? 7.424 1.160 0.684 1.00 79.00 84 ALA A C 1
ATOM 648 O O . ALA A 1 84 ? 6.372 1.755 0.448 1.00 79.00 84 ALA A O 1
ATOM 649 N N . SER A 1 85 ? 8.380 1.711 1.441 1.00 81.88 85 SER A N 1
ATOM 650 C CA . SER A 1 85 ? 8.182 2.966 2.185 1.00 81.88 85 SER A CA 1
ATOM 651 C C . SER A 1 85 ? 8.006 4.179 1.279 1.00 81.88 85 SER A C 1
ATOM 653 O O . SER A 1 85 ? 7.151 5.023 1.542 1.00 81.88 85 SER A O 1
ATOM 655 N N . GLU A 1 86 ? 8.774 4.251 0.192 1.00 84.44 86 GLU A N 1
ATOM 656 C CA . GLU A 1 86 ? 8.646 5.326 -0.792 1.00 84.44 86 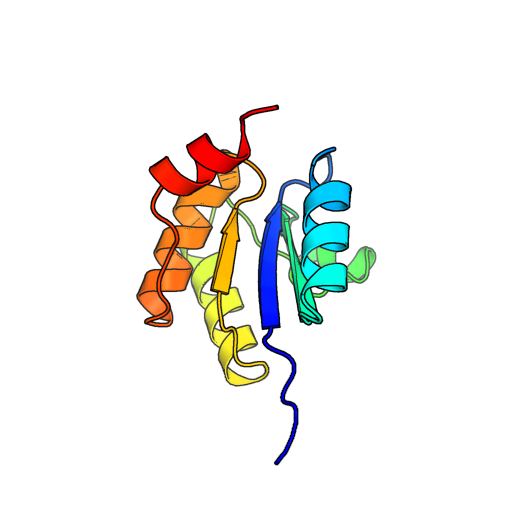GLU A CA 1
ATOM 657 C C . GLU A 1 86 ? 7.288 5.266 -1.505 1.00 84.44 86 GLU A C 1
ATOM 659 O O . GLU A 1 86 ? 6.572 6.267 -1.558 1.00 84.44 86 GLU A O 1
ATOM 664 N N . LEU A 1 87 ? 6.880 4.076 -1.960 1.00 86.12 87 LEU A N 1
ATOM 665 C CA . LEU A 1 87 ? 5.580 3.869 -2.597 1.00 86.12 87 LEU A CA 1
ATOM 666 C C . LEU A 1 87 ? 4.418 4.231 -1.657 1.00 86.12 87 LEU A C 1
ATOM 668 O O . LEU A 1 87 ? 3.485 4.924 -2.065 1.00 86.12 87 LEU A O 1
ATOM 672 N N . ALA A 1 88 ? 4.488 3.815 -0.388 1.00 86.94 88 ALA A N 1
ATOM 673 C CA . ALA A 1 88 ? 3.481 4.139 0.621 1.00 86.94 88 ALA A CA 1
ATOM 674 C C . ALA A 1 88 ? 3.338 5.654 0.827 1.00 86.94 88 ALA A C 1
ATOM 676 O O . ALA A 1 88 ? 2.217 6.165 0.910 1.00 86.94 88 ALA A O 1
ATOM 677 N N . ALA A 1 89 ? 4.459 6.379 0.885 1.00 85.12 89 ALA A N 1
ATOM 678 C CA . ALA A 1 89 ? 4.466 7.829 1.042 1.00 85.12 89 ALA A CA 1
ATOM 679 C C . ALA A 1 89 ? 3.878 8.533 -0.190 1.00 85.12 89 ALA A C 1
ATOM 681 O O . ALA A 1 89 ? 2.988 9.373 -0.044 1.00 85.12 89 ALA A O 1
ATOM 682 N N . LEU A 1 90 ? 4.313 8.157 -1.398 1.00 88.50 90 LEU A N 1
ATOM 683 C CA . LEU A 1 90 ? 3.810 8.733 -2.649 1.00 88.50 90 LEU A CA 1
ATOM 684 C C . LEU A 1 90 ? 2.300 8.521 -2.808 1.00 88.50 90 LEU A C 1
ATOM 686 O O . LEU A 1 90 ? 1.570 9.467 -3.108 1.00 88.50 90 LEU A O 1
ATOM 690 N N . ALA A 1 91 ? 1.817 7.304 -2.550 1.00 89.25 91 ALA A N 1
ATOM 691 C CA . ALA A 1 91 ? 0.394 6.992 -2.621 1.00 89.25 91 ALA A CA 1
ATOM 692 C C . ALA A 1 91 ? -0.414 7.740 -1.549 1.00 89.25 91 ALA A C 1
ATOM 694 O O . ALA A 1 91 ? -1.510 8.228 -1.824 1.00 89.25 91 ALA A O 1
ATOM 695 N N . SER A 1 92 ? 0.140 7.892 -0.343 1.00 88.31 92 SER A N 1
ATOM 696 C CA . SER A 1 92 ? -0.515 8.646 0.728 1.00 88.31 92 SER A CA 1
ATOM 697 C C . SER A 1 92 ? -0.672 10.125 0.382 1.00 88.31 92 SER A C 1
ATOM 699 O O . SER A 1 92 ? -1.746 10.692 0.579 1.00 88.31 92 SER A O 1
ATOM 701 N N . VAL A 1 93 ? 0.370 10.735 -0.195 1.00 87.75 93 VAL A N 1
ATOM 702 C CA . VAL A 1 93 ? 0.326 12.116 -0.696 1.00 87.75 93 VAL A CA 1
ATOM 703 C C . VAL A 1 93 ? -0.717 12.255 -1.803 1.00 87.75 93 VAL A C 1
ATOM 705 O O . VAL A 1 93 ? -1.530 13.175 -1.751 1.00 87.75 93 VAL A O 1
ATOM 708 N N . ALA A 1 94 ? -0.738 11.329 -2.767 1.00 88.50 94 ALA A N 1
ATOM 709 C CA . ALA A 1 94 ? -1.698 11.347 -3.872 1.00 88.50 94 ALA A CA 1
ATOM 710 C C . ALA A 1 94 ? -3.160 11.242 -3.399 1.00 88.50 94 ALA A C 1
ATOM 712 O O . ALA A 1 94 ? -4.052 11.819 -4.017 1.00 88.50 94 ALA A O 1
ATOM 713 N N . LEU A 1 95 ? -3.399 10.539 -2.289 1.00 86.94 95 LEU A N 1
ATOM 714 C CA . LEU A 1 95 ? -4.723 10.357 -1.691 1.00 86.94 95 LEU A CA 1
ATOM 715 C C . LEU A 1 95 ? -5.074 11.387 -0.610 1.00 86.94 95 LEU A C 1
ATOM 717 O O . LEU A 1 95 ? -6.196 11.376 -0.106 1.00 86.94 95 LEU A O 1
ATOM 721 N N . GLY A 1 96 ? -4.140 12.262 -0.230 1.00 85.44 96 GLY A N 1
ATOM 722 C CA . GLY A 1 96 ? -4.335 13.227 0.855 1.00 85.44 96 GLY A CA 1
ATOM 723 C C . GLY A 1 96 ? -4.520 12.585 2.236 1.00 85.44 96 GLY A C 1
ATOM 724 O O . GLY A 1 96 ? -5.073 13.217 3.137 1.00 85.44 96 GLY A O 1
ATOM 725 N N . ILE A 1 97 ? -4.081 11.337 2.414 1.00 85.12 97 ILE A N 1
ATOM 726 C CA . ILE A 1 97 ? -4.143 10.630 3.697 1.00 85.12 97 ILE A CA 1
ATOM 727 C C . ILE A 1 97 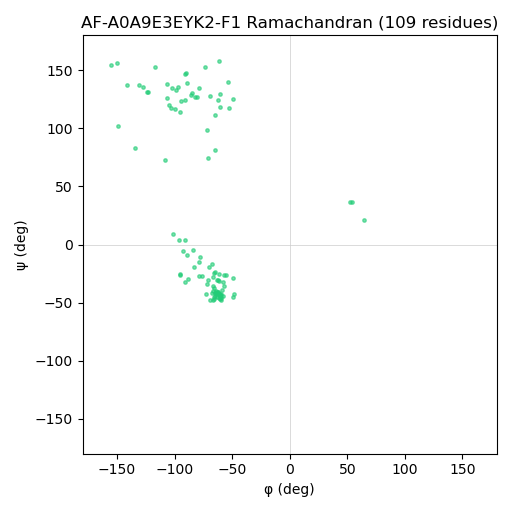? -2.853 10.867 4.483 1.00 85.12 97 ILE A C 1
ATOM 729 O O . ILE A 1 97 ? -1.767 10.998 3.918 1.00 85.12 97 ILE A O 1
ATOM 733 N N . ALA A 1 98 ? -2.964 10.917 5.809 1.00 71.06 98 ALA A N 1
ATOM 734 C CA . ALA A 1 98 ? -1.795 11.060 6.664 1.00 71.06 98 ALA A CA 1
ATOM 735 C C . ALA A 1 98 ? -0.904 9.812 6.537 1.00 71.06 98 ALA A C 1
ATOM 737 O O . ALA A 1 98 ? -1.282 8.724 6.973 1.00 71.06 98 ALA A O 1
ATOM 738 N N . SER A 1 99 ? 0.281 9.968 5.947 1.00 62.34 99 SER A N 1
ATOM 739 C CA . SER A 1 99 ? 1.315 8.935 5.966 1.00 62.34 99 SER A CA 1
ATOM 740 C C . SER A 1 99 ? 2.034 8.954 7.307 1.00 62.34 99 SER A C 1
ATOM 742 O O . SER A 1 99 ? 2.472 10.013 7.765 1.00 62.34 99 SER A O 1
ATOM 744 N N . ASN A 1 100 ? 2.240 7.782 7.900 1.00 56.56 100 ASN A N 1
ATOM 745 C CA . ASN A 1 100 ? 3.217 7.640 8.970 1.00 56.56 100 ASN A CA 1
ATOM 746 C C . ASN A 1 100 ? 4.605 7.980 8.408 1.00 56.56 100 ASN A C 1
ATOM 748 O O . ASN A 1 100 ? 5.021 7.416 7.398 1.00 56.56 100 ASN A O 1
ATOM 752 N N . SER A 1 101 ? 5.297 8.941 9.027 1.00 44.16 101 SER A N 1
ATOM 753 C CA . SER A 1 101 ? 6.656 9.296 8.617 1.00 44.16 101 SER A CA 1
ATOM 754 C C . SER A 1 101 ? 7.588 8.085 8.787 1.00 44.16 101 SER A C 1
ATOM 756 O O . SER A 1 101 ? 7.300 7.207 9.607 1.00 44.16 101 SER A O 1
ATOM 758 N N . PRO A 1 102 ? 8.729 8.021 8.079 1.00 46.69 102 PRO A N 1
ATOM 759 C CA . PRO A 1 102 ? 9.703 6.935 8.229 1.00 46.69 102 PRO A CA 1
ATOM 760 C C . PRO A 1 102 ? 10.096 6.643 9.691 1.00 46.69 102 PRO A C 1
ATOM 762 O O . PRO A 1 102 ? 10.346 5.493 10.047 1.00 46.69 102 PRO A O 1
ATOM 765 N N . GLN A 1 103 ? 10.051 7.652 10.572 1.00 37.75 103 GLN A N 1
ATOM 766 C CA . GLN A 1 103 ? 10.310 7.484 12.007 1.00 37.75 103 GLN A CA 1
ATOM 767 C C . GLN A 1 103 ? 9.256 6.628 12.742 1.00 37.75 103 GLN A C 1
ATOM 769 O O . GLN A 1 103 ? 9.575 5.963 13.724 1.00 37.75 103 GLN A O 1
ATOM 774 N N . ALA A 1 104 ? 8.003 6.589 12.282 1.00 39.97 104 ALA A N 1
ATOM 775 C CA . ALA A 1 104 ? 6.971 5.726 12.865 1.00 39.97 104 ALA A C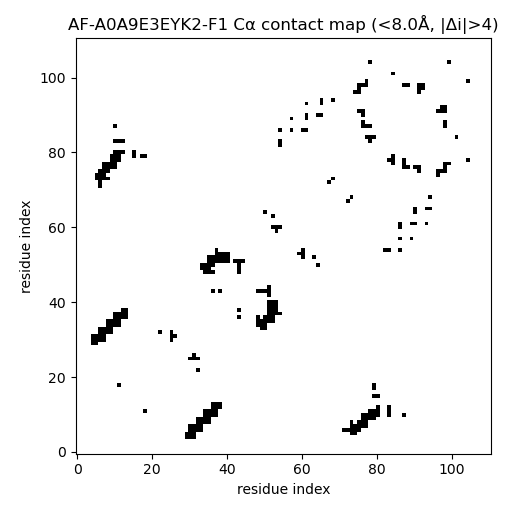A 1
ATOM 776 C C . ALA A 1 104 ? 7.138 4.248 12.454 1.00 39.97 104 ALA A C 1
ATOM 778 O O . ALA A 1 104 ? 6.769 3.354 13.216 1.00 39.97 104 ALA A O 1
ATOM 779 N N . ALA A 1 105 ? 7.749 3.979 11.293 1.00 47.00 105 ALA A N 1
ATOM 780 C CA . ALA A 1 105 ? 8.155 2.629 10.894 1.00 47.00 105 ALA A CA 1
ATOM 781 C C . ALA A 1 105 ? 9.361 2.129 11.713 1.00 47.00 105 ALA A C 1
ATOM 783 O O . ALA A 1 105 ? 9.425 0.947 12.054 1.00 47.00 105 ALA A O 1
ATOM 784 N N . GLU A 1 106 ? 10.280 3.022 12.103 1.00 42.62 106 GLU A N 1
ATOM 785 C CA . GLU A 1 106 ? 11.338 2.706 13.076 1.00 42.62 106 GLU A CA 1
ATOM 786 C C . GLU A 1 106 ? 10.772 2.363 14.461 1.00 42.62 106 GLU A C 1
ATOM 788 O O . GLU A 1 106 ? 11.213 1.388 15.061 1.00 42.62 106 GLU A O 1
ATOM 793 N N . ALA A 1 107 ? 9.737 3.062 14.937 1.00 35.09 107 ALA A N 1
ATOM 794 C CA . ALA A 1 107 ? 9.102 2.750 16.223 1.00 35.09 107 ALA A CA 1
ATOM 795 C C . ALA A 1 107 ? 8.394 1.376 16.251 1.00 35.09 107 ALA A C 1
ATOM 797 O O . ALA A 1 107 ? 8.265 0.771 17.312 1.00 35.09 107 ALA A O 1
ATOM 798 N N . ALA A 1 108 ? 7.970 0.849 15.097 1.00 39.00 108 ALA A N 1
ATOM 799 C CA . ALA A 1 108 ? 7.436 -0.510 14.972 1.00 39.00 108 ALA A CA 1
ATOM 800 C C . ALA A 1 108 ? 8.528 -1.592 14.808 1.00 39.00 108 ALA A C 1
ATOM 802 O O . ALA A 1 108 ? 8.207 -2.785 14.762 1.00 39.00 108 ALA A O 1
ATOM 803 N N . ARG A 1 109 ? 9.815 -1.210 14.696 1.00 39.50 109 ARG A N 1
ATOM 804 C CA . ARG A 1 109 ? 10.937 -2.166 14.683 1.00 39.50 109 ARG A CA 1
ATOM 805 C C . ARG A 1 109 ? 11.317 -2.667 16.071 1.00 39.50 109 ARG A C 1
ATOM 807 O O . ARG A 1 109 ? 12.034 -3.668 16.120 1.00 39.50 109 ARG A O 1
ATOM 814 N N . ASP A 1 110 ? 10.871 -2.025 17.147 1.00 28.77 110 ASP A N 1
ATOM 815 C CA . ASP A 1 110 ? 11.358 -2.370 18.479 1.00 28.77 110 ASP A CA 1
ATOM 816 C C . ASP A 1 110 ? 10.540 -3.474 19.159 1.00 28.77 110 ASP A C 1
ATOM 818 O O . ASP A 1 110 ? 9.315 -3.552 19.037 1.00 28.77 110 ASP A O 1
ATOM 822 N N . LYS A 1 111 ? 11.276 -4.370 19.815 1.00 43.62 111 LYS A N 1
ATOM 823 C CA . LYS A 1 111 ? 10.800 -5.586 20.482 1.00 43.62 111 LYS A CA 1
ATOM 824 C C . LYS A 1 111 ? 10.460 -5.317 21.940 1.00 43.62 111 LYS A C 1
ATOM 826 O O . LYS A 1 111 ? 11.277 -4.646 22.605 1.00 43.62 111 LYS A O 1
#

Nearest PDB structures (foldseek):
  6pr3-assembly1_B  TM=5.701E-01  e=5.393E-01  Salmonella enterica subsp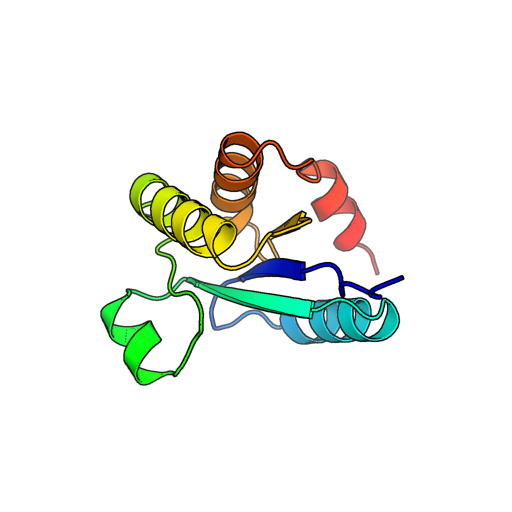. enterica serovar Typhimurium
  6pr2-assembly1_B  TM=5.696E-01  e=6.153E-01  Salmonella enterica subsp. enterica serovar Typhimurium
  6p5z-assembly1_B  TM=5.675E-01  e=8.012E-01  Salmonella enterica subsp. enterica serovar Typhimurium
  1zuw-assembly2_B-2  TM=5.657E-01  e=1.190E+00  Bacillus subtilis
  8by2-assembly1_B  TM=2.961E-01  e=8.558E-01  Escherichia coli

Solvent-accessible surface area (backbone atoms only — not comparable to full-atom values): 6312 Å² total; per-residue (Å²): 130,83,84,72,58,53,25,34,37,40,29,32,54,85,82,56,83,59,55,68,58,54,55,51,52,34,56,76,67,60,38,40,79,44,57,31,32,57,32,58,60,84,54,16,69,77,68,73,45,91,33,46,28,39,72,90,47,44,69,62,30,32,50,54,52,50,59,49,32,74,83,49,67,62,64,37,47,40,47,78,37,81,80,28,41,63,48,28,44,54,34,18,60,77,68,73,39,76,51,74,53,74,68,56,58,54,64,70,67,66,131

Foldseek 3Di:
DPPPAAEEEEEEEPPDPCVVVVVVVCVVVSHHYQYEYQDDPVVCVVVVRVHDANLVCLVVRLVSLVVVCVVPPHQAYDYPDPSCQVSRVSNCVVNVHDYDPVVVSVVVPDD

Radius of gyration: 13.35 Å; Cα contacts (8 Å, |Δi|>4): 165; chains: 1; bounding box: 36×29×35 Å